Protein AF-A0A8J3YUN5-F1 (afdb_monomer_lite)

Secondary structure (DSSP, 8-state):
----PPEEEEEEEEEEEEEE-TTS-EEEEEEEEEEEEEESS-SSS--EEEEEEEEEEEEE-TT--EEEEEEEEEEEE-

Organism: NCBI:txid741659

Radius of gyration: 19.43 Å; chains: 1; bounding box: 36×19×60 Å

pLDDT: mean 92.09, std 11.23, range [39.5, 97.94]

Structure (mmCIF, N/CA/C/O backbone):
data_AF-A0A8J3YUN5-F1
#
_entry.id   AF-A0A8J3YUN5-F1
#
loop_
_atom_site.group_PDB
_atom_site.id
_atom_site.type_symbol
_atom_site.label_atom_id
_atom_site.label_alt_id
_atom_site.label_comp_id
_atom_site.label_asym_id
_atom_site.label_entity_id
_atom_site.label_seq_id
_atom_site.pdbx_PDB_ins_code
_atom_site.Cartn_x
_atom_site.Cartn_y
_atom_site.Cartn_z
_atom_site.occupancy
_atom_site.B_iso_or_equiv
_atom_site.auth_seq_id
_atom_site.auth_comp_id
_atom_site.auth_asym_id
_atom_site.auth_atom_id
_atom_site.pdbx_PDB_model_num
ATOM 1 N N . MET A 1 1 ? -20.935 10.213 34.200 1.00 39.50 1 MET A N 1
ATOM 2 C CA . MET A 1 1 ? -20.948 9.407 32.967 1.00 39.50 1 MET A CA 1
ATOM 3 C C . MET A 1 1 ? -19.612 9.699 32.321 1.00 39.50 1 MET A C 1
ATOM 5 O O . MET A 1 1 ? -19.333 10.872 32.130 1.00 39.50 1 MET A O 1
ATOM 9 N N . SER A 1 2 ? -18.731 8.703 32.220 1.00 48.72 2 SER A N 1
ATOM 10 C CA . SER A 1 2 ? -17.435 8.890 31.564 1.00 48.72 2 SER A CA 1
ATOM 11 C C . SER A 1 2 ? -17.712 8.794 30.076 1.00 48.72 2 SER A C 1
ATOM 13 O O . SER A 1 2 ? -18.241 7.780 29.635 1.00 48.72 2 SER A O 1
ATOM 15 N N . GLU A 1 3 ? -17.464 9.868 29.345 1.00 49.88 3 GLU A N 1
ATOM 16 C CA . GLU A 1 3 ? -17.438 9.837 27.889 1.00 49.88 3 GLU A CA 1
ATOM 17 C C . GLU A 1 3 ? -16.153 9.091 27.532 1.00 49.88 3 GLU A C 1
ATOM 19 O O . GLU A 1 3 ? -15.065 9.663 27.582 1.00 49.88 3 GLU A O 1
ATOM 24 N N . THR A 1 4 ? -16.244 7.776 27.329 1.00 55.62 4 THR A N 1
ATOM 25 C CA . THR A 1 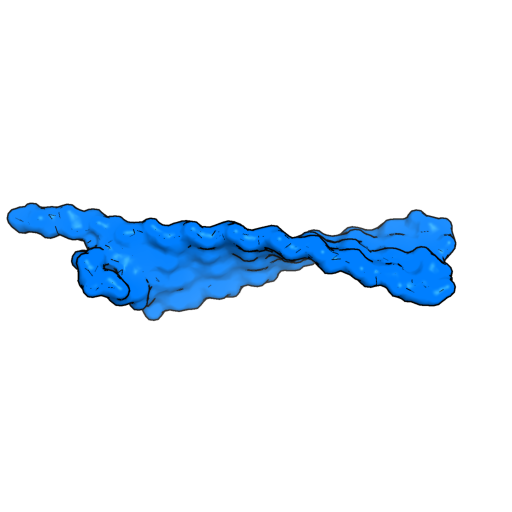4 ? -15.148 7.025 26.721 1.00 55.62 4 THR A CA 1
ATOM 26 C C . THR A 1 4 ? -15.110 7.490 25.273 1.00 55.62 4 THR A C 1
ATOM 28 O O . THR A 1 4 ? -15.948 7.111 24.465 1.00 55.62 4 THR A O 1
ATOM 31 N N . THR A 1 5 ? -14.231 8.438 24.972 1.00 66.69 5 THR A N 1
ATOM 32 C CA . THR A 1 5 ? -13.849 8.705 23.589 1.00 66.69 5 THR A CA 1
ATOM 33 C C . THR A 1 5 ? -13.110 7.461 23.117 1.00 66.69 5 THR A C 1
ATOM 35 O O . THR A 1 5 ? -12.101 7.115 23.735 1.00 66.69 5 THR A O 1
ATOM 38 N N . GLY A 1 6 ? -13.647 6.772 22.111 1.00 76.06 6 GLY A N 1
ATOM 39 C CA . GLY A 1 6 ? -13.016 5.595 21.521 1.00 76.06 6 GLY A CA 1
ATOM 40 C C . GLY A 1 6 ? -11.586 5.860 21.045 1.00 76.06 6 GLY A C 1
ATOM 41 O O . GLY A 1 6 ? -11.170 7.015 20.899 1.00 76.06 6 GLY A O 1
ATOM 42 N N . THR A 1 7 ? -10.839 4.786 20.821 1.00 89.62 7 THR A N 1
ATOM 43 C CA . THR A 1 7 ? -9.475 4.823 20.297 1.00 89.62 7 THR A CA 1
ATOM 44 C C . THR A 1 7 ? -9.480 4.567 18.791 1.00 89.62 7 THR A C 1
ATOM 46 O O . THR A 1 7 ? -10.165 3.674 18.301 1.00 89.62 7 THR A O 1
ATOM 49 N N . GLU A 1 8 ? -8.697 5.359 18.066 1.00 92.25 8 GLU A N 1
ATOM 50 C CA . GLU A 1 8 ? -8.447 5.220 16.631 1.00 92.25 8 GLU A CA 1
ATOM 51 C C . GLU A 1 8 ? -6.992 4.780 16.419 1.00 92.25 8 GLU A C 1
ATOM 53 O O . GLU A 1 8 ? -6.087 5.235 17.131 1.00 92.25 8 GLU A O 1
ATOM 58 N N . TYR A 1 9 ? -6.774 3.877 15.465 1.00 91.31 9 TYR A N 1
ATOM 59 C CA . TYR A 1 9 ? -5.458 3.363 15.104 1.00 91.31 9 TYR A CA 1
ATOM 60 C C . TYR A 1 9 ? -5.247 3.462 13.598 1.00 91.31 9 TYR A C 1
ATOM 62 O O . TYR A 1 9 ? -5.844 2.692 12.849 1.00 91.31 9 TYR A O 1
ATOM 70 N N . ASP A 1 10 ? -4.344 4.345 13.178 1.00 94.75 10 ASP A N 1
ATOM 71 C CA . ASP A 1 10 ? -3.964 4.499 11.775 1.00 94.75 10 ASP A CA 1
ATOM 72 C C . ASP A 1 10 ? -2.692 3.714 11.442 1.00 94.75 10 ASP A C 1
ATOM 74 O O . ASP A 1 10 ? -1.701 3.727 12.187 1.00 94.75 10 ASP A O 1
ATOM 78 N N . VAL A 1 11 ? -2.696 3.063 10.284 1.00 93.00 11 VAL A N 1
ATOM 79 C CA . VAL A 1 11 ? -1.517 2.465 9.667 1.00 93.00 11 VAL A CA 1
ATOM 80 C C . VAL A 1 11 ? -1.428 2.933 8.221 1.00 93.00 11 VAL A C 1
ATOM 82 O O . VAL A 1 11 ? -2.423 2.956 7.511 1.00 93.00 11 VAL A O 1
ATOM 85 N N . SER A 1 12 ? -0.220 3.282 7.793 1.00 95.00 12 SER A N 1
ATOM 86 C CA . SER A 1 12 ? 0.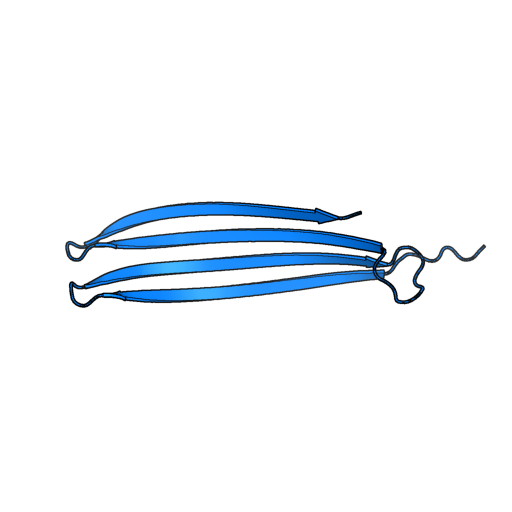076 3.633 6.407 1.00 95.00 12 SER A CA 1
ATOM 87 C C . SER A 1 12 ? 1.263 2.806 5.931 1.00 95.00 12 SER A C 1
ATOM 89 O O . SER A 1 12 ? 2.217 2.573 6.690 1.00 95.00 12 SER A O 1
ATOM 91 N N . TYR A 1 13 ? 1.183 2.309 4.704 1.00 92.81 13 TYR A N 1
ATOM 92 C CA . TYR A 1 13 ? 2.163 1.419 4.102 1.00 92.81 13 TYR A CA 1
ATOM 93 C C . TYR A 1 13 ? 2.373 1.769 2.630 1.00 92.81 13 TYR A C 1
ATOM 95 O O . TYR A 1 13 ? 1.417 1.837 1.873 1.00 92.81 13 TYR A O 1
ATOM 103 N N . GLU A 1 14 ? 3.631 1.922 2.218 1.00 97.12 14 GLU A N 1
ATOM 104 C CA . GLU A 1 14 ? 4.017 2.116 0.818 1.00 97.12 14 GLU A CA 1
ATOM 105 C C . GLU A 1 14 ? 4.934 0.966 0.384 1.00 97.12 14 GLU A C 1
ATOM 107 O O . GLU A 1 14 ? 5.913 0.637 1.067 1.00 97.12 14 GLU A O 1
ATOM 112 N N . GLU A 1 15 ? 4.643 0.370 -0.770 1.00 96.56 15 GLU A N 1
ATOM 113 C CA . GLU A 1 15 ? 5.515 -0.595 -1.432 1.00 96.56 15 GLU A CA 1
ATOM 114 C C . GLU A 1 15 ? 5.768 -0.196 -2.883 1.00 96.56 15 GLU A C 1
ATOM 116 O O . GLU A 1 15 ? 4.845 0.090 -3.641 1.00 96.56 15 GLU A O 1
ATOM 121 N N . GLN A 1 16 ? 7.036 -0.253 -3.296 1.00 97.12 16 GLN A N 1
ATOM 122 C CA . GLN A 1 16 ? 7.422 -0.108 -4.692 1.00 97.12 16 GLN A CA 1
ATOM 123 C C . GLN A 1 16 ? 7.958 -1.428 -5.244 1.00 97.12 16 GLN A C 1
ATOM 125 O O . GLN A 1 16 ? 8.954 -1.974 -4.761 1.00 97.12 16 GLN A O 1
ATOM 130 N N . THR A 1 17 ? 7.345 -1.889 -6.329 1.00 96.81 17 THR A N 1
ATOM 131 C CA . THR A 1 17 ? 7.802 -3.031 -7.117 1.00 96.81 17 THR A CA 1
ATOM 132 C C . THR A 1 17 ? 8.369 -2.555 -8.450 1.00 96.81 17 THR A C 1
ATOM 134 O O . THR A 1 17 ? 7.731 -1.800 -9.180 1.00 96.81 17 THR A O 1
ATOM 137 N N . VAL A 1 18 ? 9.567 -3.035 -8.799 1.00 97.31 18 VAL A N 1
ATOM 138 C CA . VAL A 1 18 ? 10.213 -2.783 -10.095 1.00 97.31 18 VAL A CA 1
ATOM 139 C C . VAL A 1 18 ? 10.516 -4.114 -10.773 1.00 97.31 18 VAL A C 1
ATOM 141 O O . VAL A 1 18 ? 11.255 -4.939 -10.235 1.00 97.31 18 VAL A O 1
ATOM 144 N N . VAL A 1 19 ? 9.974 -4.311 -11.973 1.00 97.25 19 VAL A N 1
ATOM 145 C CA . VAL A 1 19 ? 10.208 -5.490 -12.812 1.00 97.25 19 VAL A CA 1
ATOM 146 C C . VAL A 1 19 ? 10.773 -5.032 -14.146 1.00 97.25 19 VAL A C 1
ATOM 148 O O . VAL A 1 19 ? 10.192 -4.186 -14.813 1.00 97.25 19 VAL A O 1
ATOM 151 N N . ALA A 1 20 ? 11.894 -5.613 -14.556 1.00 96.50 20 ALA A N 1
ATOM 152 C CA . ALA A 1 20 ? 12.434 -5.440 -15.897 1.00 96.50 20 ALA A CA 1
ATOM 153 C C . ALA A 1 20 ? 12.579 -6.809 -16.560 1.00 96.50 20 ALA A C 1
ATOM 155 O O . ALA A 1 20 ? 12.966 -7.777 -15.898 1.00 96.50 20 ALA A O 1
ATOM 156 N N . ASP A 1 21 ? 12.267 -6.893 -17.850 1.00 96.00 21 ASP A N 1
ATOM 157 C CA . ASP A 1 21 ? 12.469 -8.114 -18.627 1.00 96.00 21 ASP A CA 1
ATOM 158 C C . ASP A 1 21 ? 13.769 -8.084 -19.448 1.00 96.00 21 ASP A C 1
ATOM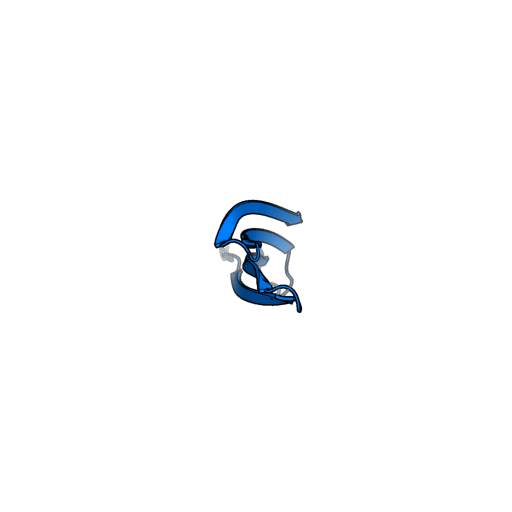 160 O O . ASP A 1 21 ? 14.503 -7.095 -19.490 1.00 96.00 21 ASP A O 1
ATOM 164 N N . GLU A 1 22 ? 14.081 -9.208 -20.098 1.00 96.62 22 GLU A N 1
ATOM 165 C CA . GLU A 1 22 ? 15.281 -9.358 -20.931 1.00 96.62 22 GLU A CA 1
ATOM 166 C C . GLU A 1 22 ? 15.271 -8.492 -22.203 1.00 96.62 22 GLU A C 1
ATOM 168 O O . GLU A 1 22 ? 16.324 -8.272 -22.802 1.00 96.62 22 GLU A O 1
ATOM 173 N N . TYR A 1 23 ? 14.100 -7.996 -22.611 1.00 94.38 23 TYR A N 1
ATOM 174 C CA . TYR A 1 23 ? 13.918 -7.146 -23.788 1.00 94.38 23 TYR A CA 1
ATOM 175 C C . TYR A 1 23 ? 14.081 -5.660 -23.451 1.00 94.38 23 TYR A C 1
ATOM 177 O O . TYR A 1 23 ? 14.096 -4.831 -24.358 1.00 94.38 23 TYR A O 1
ATOM 185 N N . GLY A 1 24 ? 14.258 -5.323 -22.170 1.00 93.44 24 GLY A N 1
ATOM 186 C CA . GLY A 1 24 ? 14.417 -3.952 -21.702 1.00 93.44 24 GLY A CA 1
ATOM 187 C C . GLY A 1 24 ? 13.095 -3.233 -21.448 1.00 93.44 24 GLY A C 1
ATOM 188 O O . GLY A 1 24 ? 13.116 -2.015 -21.289 1.00 93.44 24 GLY A O 1
ATOM 189 N N . ASN A 1 25 ? 11.967 -3.951 -21.393 1.00 96.31 25 ASN A N 1
ATOM 190 C CA . ASN A 1 25 ? 10.726 -3.364 -20.893 1.00 96.31 25 ASN A CA 1
ATOM 191 C C . ASN A 1 25 ? 10.808 -3.244 -19.366 1.00 96.31 25 ASN A C 1
ATOM 193 O O . ASN A 1 25 ? 11.335 -4.137 -18.695 1.00 96.31 25 ASN A O 1
ATOM 197 N N . VAL A 1 26 ? 10.274 -2.153 -18.822 1.00 97.69 26 VAL A N 1
ATOM 198 C CA . VAL A 1 26 ? 10.290 -1.848 -17.387 1.00 97.69 26 VAL A CA 1
ATOM 199 C C . VAL A 1 26 ? 8.868 -1.601 -16.906 1.00 97.69 26 VAL A C 1
ATOM 201 O O . VAL A 1 26 ? 8.125 -0.841 -17.515 1.00 97.69 26 VAL A O 1
ATOM 204 N N . PHE A 1 27 ? 8.510 -2.206 -15.782 1.00 97.44 27 PHE A N 1
ATOM 205 C CA . PHE A 1 27 ? 7.269 -1.986 -15.056 1.00 97.44 27 PHE A CA 1
ATOM 206 C C . PHE A 1 27 ? 7.616 -1.535 -13.641 1.00 97.44 27 PHE A C 1
ATOM 208 O O . PHE A 1 27 ? 8.350 -2.219 -12.927 1.00 97.44 27 PHE A O 1
ATOM 215 N N . VAL A 1 28 ? 7.097 -0.382 -13.243 1.00 97.50 28 VAL A N 1
ATOM 216 C CA . VAL A 1 28 ? 7.191 0.155 -11.888 1.00 97.50 28 VAL A CA 1
ATOM 217 C C . VAL A 1 28 ? 5.773 0.291 -11.365 1.00 97.50 28 VAL A C 1
ATOM 219 O O . VAL A 1 28 ? 4.936 0.905 -12.021 1.00 97.50 28 VAL A O 1
ATOM 222 N N . GLN A 1 29 ? 5.503 -0.283 -10.203 1.00 97.69 29 GLN A N 1
ATOM 223 C CA . GLN A 1 29 ? 4.246 -0.102 -9.498 1.00 97.69 29 GLN A CA 1
ATOM 224 C C . GLN A 1 29 ? 4.544 0.391 -8.088 1.00 97.69 29 GLN A C 1
ATOM 226 O O . GLN A 1 29 ? 5.375 -0.204 -7.401 1.00 97.69 29 GLN A O 1
ATOM 231 N N . THR A 1 30 ? 3.872 1.458 -7.680 1.00 97.75 30 THR A N 1
ATOM 232 C CA . THR A 1 30 ? 3.850 1.932 -6.297 1.00 97.75 30 THR A CA 1
ATOM 233 C C . THR A 1 30 ? 2.450 1.677 -5.759 1.00 97.75 30 THR A C 1
ATOM 235 O O . THR A 1 30 ? 1.478 2.009 -6.432 1.00 97.75 30 THR A O 1
ATOM 238 N N . VAL A 1 31 ? 2.347 1.051 -4.591 1.00 97.50 31 VAL A N 1
ATOM 239 C CA . VAL A 1 31 ? 1.082 0.839 -3.885 1.00 97.50 31 VAL A CA 1
ATOM 240 C C . VAL A 1 31 ? 1.179 1.505 -2.525 1.00 97.50 31 VAL A C 1
ATOM 242 O O . VAL A 1 31 ? 2.083 1.193 -1.751 1.00 97.50 31 VAL A O 1
ATOM 245 N N . GLU A 1 32 ? 0.234 2.384 -2.244 1.00 97.69 32 GLU A N 1
ATOM 246 C CA . GLU A 1 32 ? 0.019 3.018 -0.951 1.00 97.69 32 GLU A CA 1
ATOM 247 C C . GLU A 1 32 ? -1.240 2.410 -0.336 1.00 97.69 32 GLU A C 1
ATOM 249 O O . GLU A 1 32 ? -2.245 2.232 -1.021 1.00 97.69 32 GLU A O 1
ATOM 254 N N . VAL A 1 33 ? -1.176 2.030 0.935 1.00 96.62 33 VAL A N 1
ATOM 255 C CA . VAL A 1 33 ? -2.306 1.506 1.699 1.00 96.62 33 VAL A CA 1
ATOM 256 C C . VAL A 1 33 ? -2.411 2.293 2.987 1.00 96.62 33 VAL A C 1
ATOM 258 O O . VAL A 1 33 ? -1.492 2.255 3.806 1.00 96.62 33 VAL A O 1
ATOM 261 N N . ASP A 1 34 ? -3.553 2.926 3.189 1.00 96.50 34 ASP A N 1
ATOM 262 C CA . ASP A 1 34 ? -3.925 3.577 4.434 1.00 96.50 34 ASP A CA 1
ATOM 263 C C . ASP A 1 34 ? -5.064 2.787 5.069 1.00 96.50 34 ASP A C 1
ATOM 265 O O . ASP A 1 34 ? -6.001 2.372 4.392 1.00 96.50 34 ASP A O 1
ATOM 269 N N . ALA A 1 35 ? -4.978 2.522 6.367 1.00 95.25 35 ALA A N 1
ATOM 270 C CA . ALA A 1 35 ? -6.048 1.859 7.090 1.00 95.25 35 ALA A CA 1
ATOM 271 C C . ALA A 1 35 ? -6.223 2.436 8.486 1.00 95.25 35 ALA A C 1
ATOM 273 O O . ALA A 1 35 ? -5.247 2.687 9.196 1.00 95.25 35 ALA A O 1
ATOM 274 N N . THR A 1 36 ? -7.478 2.544 8.898 1.00 94.69 36 THR A N 1
ATOM 275 C CA . THR A 1 36 ? -7.888 3.037 10.204 1.00 94.69 36 THR A CA 1
ATOM 276 C C . THR A 1 36 ? -8.759 1.989 10.886 1.00 94.69 36 THR A C 1
ATOM 278 O O . THR A 1 36 ? -9.712 1.466 10.310 1.00 94.69 36 THR A O 1
ATOM 281 N N . ALA A 1 37 ? -8.422 1.657 12.130 1.00 94.56 37 ALA A N 1
ATOM 282 C CA . ALA A 1 37 ? -9.214 0.788 12.990 1.00 94.56 37 ALA A CA 1
ATOM 283 C C . ALA A 1 37 ? -9.804 1.578 14.161 1.00 94.56 37 ALA A C 1
ATOM 285 O O . ALA A 1 37 ? -9.137 2.436 14.743 1.00 94.56 37 ALA A O 1
ATOM 286 N N . TYR A 1 38 ? -11.035 1.241 14.530 1.00 93.50 38 TYR A N 1
ATOM 287 C CA . TYR A 1 38 ? -11.815 1.931 15.550 1.00 93.50 38 TYR A CA 1
ATOM 288 C C . TYR A 1 38 ? -12.167 0.982 16.697 1.00 93.50 38 TYR A C 1
ATOM 290 O O . TYR A 1 38 ? -12.700 -0.101 16.462 1.00 93.50 38 TYR A O 1
ATOM 298 N N . ASP A 1 39 ? -11.894 1.410 17.925 1.00 93.88 39 ASP A N 1
ATOM 299 C CA . ASP A 1 39 ? -12.355 0.807 19.182 1.00 93.88 39 ASP A CA 1
ATOM 300 C C . ASP A 1 39 ? -13.209 1.868 19.898 1.00 93.88 39 ASP A C 1
ATOM 302 O O . ASP A 1 39 ? -12.687 2.778 20.549 1.00 93.88 39 ASP A O 1
ATOM 306 N N . PHE A 1 40 ? -14.525 1.846 19.693 1.00 90.25 40 PHE A N 1
ATOM 307 C CA . PHE A 1 40 ? -15.423 2.923 20.112 1.00 90.25 40 PHE A CA 1
ATOM 308 C C . PHE A 1 40 ? -15.663 2.951 21.620 1.00 90.25 40 PHE A C 1
ATOM 310 O O . PHE A 1 40 ? -15.900 4.034 22.171 1.00 90.25 40 PHE A O 1
ATOM 317 N N . ASP A 1 41 ? -15.626 1.798 22.288 1.00 93.38 41 ASP A N 1
ATOM 318 C CA . ASP A 1 41 ? -15.870 1.686 23.728 1.00 93.38 41 ASP A CA 1
ATOM 319 C C . ASP A 1 41 ? -14.595 1.497 24.572 1.00 93.38 41 ASP A C 1
ATOM 321 O O . ASP A 1 41 ? -14.657 1.592 25.807 1.00 93.38 41 ASP A O 1
ATOM 325 N N . ASN A 1 42 ? -13.439 1.409 23.910 1.00 88.94 42 ASN A N 1
ATOM 326 C CA . ASN A 1 42 ? -12.098 1.286 24.473 1.00 88.94 42 ASN A CA 1
ATOM 327 C C . ASN A 1 42 ? -11.937 0.024 25.333 1.00 88.94 42 ASN A C 1
ATOM 329 O O . ASN A 1 42 ? -11.330 0.067 26.416 1.00 88.94 42 ASN A O 1
ATOM 333 N N . ASP A 1 43 ? -12.523 -1.086 24.883 1.00 92.69 43 ASP A N 1
ATOM 334 C CA . ASP A 1 43 ? -12.432 -2.387 25.548 1.00 92.69 43 ASP A CA 1
ATOM 335 C C . ASP A 1 43 ? -11.205 -3.212 25.107 1.00 92.69 43 ASP A C 1
ATOM 337 O O . ASP A 1 43 ? -10.898 -4.256 25.703 1.00 92.69 43 ASP A O 1
ATOM 341 N N . GLY A 1 44 ? -10.439 -2.691 24.140 1.00 89.69 44 GLY A N 1
ATOM 342 C CA . GLY A 1 44 ? -9.255 -3.322 23.571 1.00 89.69 44 GLY A CA 1
ATOM 343 C C . GLY A 1 44 ? -9.562 -4.257 22.401 1.00 89.69 44 GLY A C 1
ATOM 344 O O . GLY A 1 44 ? -8.658 -4.980 21.962 1.00 89.69 44 GLY A O 1
ATOM 345 N N . THR A 1 45 ? -10.801 -4.277 21.909 1.00 92.12 45 THR A N 1
ATOM 346 C CA . THR A 1 45 ? -11.207 -4.957 20.680 1.00 92.12 45 THR A CA 1
ATOM 347 C C . THR A 1 45 ? -11.54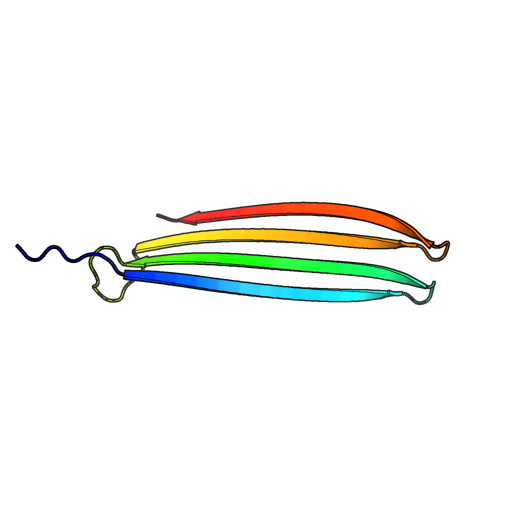3 -3.944 19.588 1.00 92.12 45 THR A C 1
ATOM 349 O O . THR A 1 45 ? -11.948 -2.823 19.850 1.00 92.12 45 THR A O 1
ATOM 352 N N . VAL A 1 46 ? -11.289 -4.318 18.333 1.00 92.50 46 VAL A N 1
ATOM 353 C CA . VAL A 1 46 ? -11.614 -3.460 17.187 1.00 92.50 46 VAL A CA 1
ATOM 354 C C . VAL A 1 46 ? -13.069 -3.698 16.805 1.00 92.50 46 VAL A C 1
ATOM 356 O O . VAL A 1 46 ? -13.439 -4.835 16.501 1.00 92.50 46 VAL A O 1
ATOM 359 N N . ASP A 1 47 ? -13.851 -2.625 16.771 1.00 93.31 47 ASP A N 1
ATOM 360 C CA . ASP A 1 47 ? -15.248 -2.617 16.339 1.00 93.31 47 ASP A CA 1
ATOM 361 C C . ASP A 1 47 ? -15.371 -2.512 14.817 1.00 93.31 47 ASP A C 1
ATOM 363 O O . ASP A 1 47 ? -16.151 -3.236 14.203 1.00 93.31 47 ASP A O 1
ATOM 367 N N . ALA A 1 48 ? -14.591 -1.618 14.202 1.00 93.06 48 ALA A N 1
ATOM 368 C CA . ALA A 1 48 ? -14.663 -1.321 12.775 1.00 93.06 48 ALA A CA 1
ATOM 369 C C . ALA A 1 48 ? -13.275 -1.084 12.176 1.00 93.06 48 ALA A C 1
ATOM 371 O O . ALA A 1 48 ? -12.340 -0.685 12.874 1.00 93.06 48 ALA A O 1
ATOM 372 N N . TYR A 1 49 ? -13.150 -1.305 10.869 1.00 94.31 49 TYR A N 1
ATOM 373 C CA . TYR A 1 49 ? -11.961 -0.919 10.119 1.00 94.31 49 TYR A CA 1
ATOM 374 C C . TYR A 1 49 ? -12.324 -0.388 8.734 1.00 94.31 49 TYR A C 1
ATOM 376 O O . TYR A 1 49 ? -13.249 -0.878 8.083 1.00 94.31 49 TYR A O 1
ATOM 384 N N . GLU A 1 50 ? -11.544 0.581 8.284 1.00 95.06 50 GLU A N 1
ATOM 385 C CA . GLU A 1 50 ? -11.560 1.145 6.941 1.00 95.06 50 GLU A CA 1
ATOM 386 C C . GLU A 1 50 ? -10.140 1.066 6.382 1.00 95.06 50 GLU A C 1
ATOM 388 O O . GLU A 1 50 ? -9.170 1.244 7.115 1.00 95.06 50 GLU A O 1
ATOM 393 N N . ALA A 1 51 ? -10.006 0.720 5.111 1.00 95.56 51 ALA A N 1
ATOM 394 C CA . ALA A 1 51 ? -8.736 0.666 4.416 1.00 95.56 51 ALA A CA 1
ATOM 395 C C . ALA A 1 51 ? -8.915 1.117 2.971 1.00 95.56 51 ALA A C 1
ATOM 397 O O . ALA A 1 51 ? -9.827 0.663 2.280 1.00 95.56 51 ALA A O 1
ATOM 398 N N . GLU A 1 52 ? -8.004 1.950 2.505 1.00 95.62 52 GLU A N 1
ATOM 399 C CA . GLU A 1 52 ? -7.915 2.419 1.133 1.00 95.62 52 GLU A CA 1
ATOM 400 C C . GLU A 1 52 ? -6.543 2.030 0.589 1.00 95.62 52 GLU A C 1
ATOM 402 O O . GLU A 1 52 ? -5.532 2.112 1.284 1.00 95.62 52 GLU A O 1
ATOM 407 N N . ALA A 1 53 ? -6.503 1.554 -0.649 1.00 96.25 53 ALA A N 1
ATOM 408 C CA . ALA A 1 53 ? -5.273 1.261 -1.355 1.00 96.25 53 ALA A CA 1
ATOM 409 C C . ALA A 1 53 ? -5.264 2.003 -2.688 1.00 96.25 53 ALA A C 1
ATOM 411 O O . ALA A 1 53 ? -6.149 1.782 -3.517 1.00 96.25 53 ALA A O 1
ATOM 412 N N . HIS A 1 54 ? -4.245 2.824 -2.905 1.00 97.12 54 HIS A N 1
ATOM 413 C CA . HIS A 1 54 ? -3.973 3.497 -4.167 1.00 97.12 54 HIS A CA 1
ATOM 414 C C . HIS A 1 54 ? -2.782 2.825 -4.847 1.00 97.12 54 HIS A C 1
ATOM 416 O O . HIS A 1 54 ? -1.762 2.558 -4.216 1.00 97.12 54 HIS A O 1
ATOM 422 N N . ALA A 1 55 ? -2.897 2.525 -6.137 1.00 97.25 55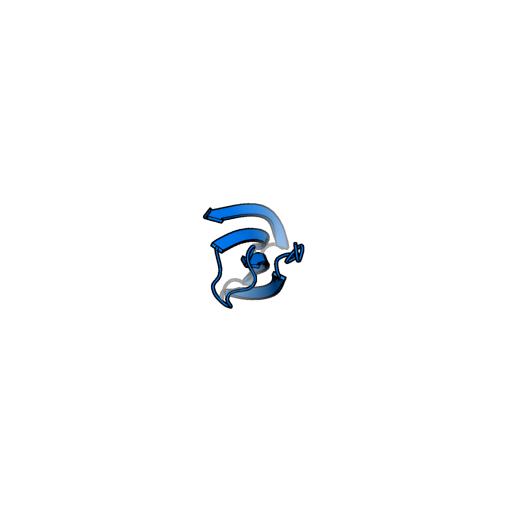 ALA A N 1
ATOM 423 C CA . ALA A 1 55 ? -1.812 1.937 -6.907 1.00 97.25 55 ALA A CA 1
ATOM 424 C C . ALA A 1 55 ? -1.531 2.754 -8.164 1.00 97.25 55 ALA A C 1
ATOM 426 O O . ALA A 1 55 ? -2.384 2.854 -9.045 1.00 97.25 55 ALA A O 1
ATOM 427 N N . GLU A 1 56 ? -0.299 3.232 -8.300 1.00 97.94 56 GLU A N 1
ATOM 428 C CA . GLU A 1 56 ? 0.216 3.862 -9.511 1.00 97.94 56 GLU A CA 1
ATOM 429 C C . GLU A 1 56 ? 1.093 2.878 -10.284 1.00 97.94 56 GLU A C 1
ATOM 431 O O . GLU A 1 56 ? 1.963 2.213 -9.721 1.00 97.94 56 GLU A O 1
ATOM 436 N N . THR A 1 57 ? 0.906 2.790 -11.598 1.00 97.44 57 THR A N 1
ATOM 437 C CA . THR A 1 57 ? 1.690 1.917 -12.477 1.00 97.44 57 THR A CA 1
ATOM 438 C C . THR A 1 57 ? 2.284 2.711 -13.633 1.00 97.44 57 THR A C 1
ATOM 440 O O . THR A 1 57 ? 1.570 3.330 -14.420 1.00 97.44 57 THR A O 1
ATOM 443 N N . TYR A 1 58 ? 3.602 2.614 -13.787 1.00 97.75 58 TYR A N 1
ATOM 444 C CA . TYR A 1 58 ? 4.367 3.143 -14.908 1.00 97.75 58 TYR A CA 1
ATOM 445 C C . TYR A 1 58 ? 4.993 1.981 -15.675 1.00 97.75 58 TYR A C 1
ATOM 447 O O . TYR A 1 58 ? 5.742 1.182 -15.114 1.00 97.75 58 TYR A O 1
ATOM 455 N N . ALA A 1 59 ? 4.719 1.891 -16.971 1.00 97.38 59 ALA A N 1
ATOM 456 C CA . ALA A 1 59 ? 5.344 0.919 -17.857 1.00 97.38 59 ALA A CA 1
ATOM 457 C C . ALA A 1 59 ? 6.108 1.643 -18.962 1.00 97.38 59 ALA A C 1
ATOM 459 O O . ALA A 1 59 ? 5.575 2.571 -19.569 1.00 97.38 59 ALA A O 1
ATOM 460 N N . GLN A 1 60 ? 7.331 1.206 -19.242 1.00 97.75 60 GLN A N 1
ATOM 461 C CA . GLN A 1 60 ? 8.114 1.638 -20.389 1.00 97.75 60 GLN A CA 1
ATOM 462 C C . GLN A 1 60 ? 8.407 0.439 -21.281 1.00 97.75 60 GLN A C 1
ATOM 464 O O . GLN A 1 60 ? 8.887 -0.589 -20.799 1.00 97.75 60 GLN A O 1
ATOM 469 N N . ASP A 1 61 ? 8.152 0.570 -22.578 1.00 96.94 61 ASP A N 1
ATOM 470 C CA . ASP A 1 61 ? 8.640 -0.414 -23.539 1.00 96.94 61 ASP A CA 1
ATOM 471 C C . ASP A 1 61 ? 10.122 -0.189 -23.891 1.00 96.94 61 ASP A C 1
ATOM 473 O O . ASP A 1 61 ? 10.717 0.853 -23.610 1.00 96.94 61 ASP A O 1
ATOM 477 N N . SER A 1 62 ? 10.728 -1.182 -24.541 1.00 96.06 62 SER A N 1
ATOM 478 C CA . SER A 1 62 ? 12.128 -1.127 -24.988 1.00 96.06 62 SER A CA 1
ATOM 479 C C . SER A 1 62 ? 12.444 0.001 -25.987 1.00 96.06 62 SER A C 1
ATOM 481 O O . SER A 1 62 ? 13.611 0.345 -26.189 1.00 96.06 62 SER A O 1
ATOM 483 N N . GLU A 1 63 ? 11.421 0.592 -26.610 1.00 96.94 63 GLU A N 1
ATOM 484 C CA . GLU A 1 63 ? 11.538 1.725 -27.533 1.00 96.94 63 GLU A CA 1
ATOM 485 C C . GLU A 1 63 ? 11.459 3.074 -26.792 1.00 96.94 63 GLU A C 1
ATOM 487 O O . GLU A 1 63 ? 11.708 4.131 -27.379 1.00 96.94 63 GLU A O 1
ATOM 492 N N . GLY A 1 64 ? 11.182 3.036 -25.485 1.00 95.56 64 GLY A N 1
ATOM 493 C CA . GLY A 1 64 ? 11.130 4.180 -24.588 1.00 95.56 64 GLY A CA 1
ATOM 494 C C . GLY A 1 64 ? 9.741 4.801 -24.435 1.00 95.56 64 GLY A C 1
ATOM 495 O O . GLY A 1 64 ? 9.635 5.858 -23.802 1.00 95.56 64 GLY A O 1
ATOM 496 N N . ASN A 1 65 ? 8.688 4.190 -24.986 1.00 96.75 65 ASN A N 1
ATOM 497 C CA . ASN A 1 65 ? 7.323 4.691 -24.860 1.00 96.75 65 ASN A CA 1
ATOM 498 C C . ASN A 1 65 ? 6.766 4.364 -23.475 1.00 96.75 65 ASN A C 1
ATOM 500 O O . ASN A 1 65 ? 6.847 3.226 -23.017 1.00 96.75 65 ASN A O 1
ATOM 504 N N . TRP A 1 66 ? 6.171 5.367 -22.829 1.00 97.12 66 TRP A N 1
ATOM 505 C CA . TRP A 1 66 ? 5.588 5.233 -21.499 1.00 97.12 66 TRP A CA 1
ATOM 506 C C . TRP A 1 66 ? 4.073 5.060 -21.551 1.00 97.12 66 TRP A C 1
ATOM 508 O O . TRP A 1 66 ? 3.380 5.753 -22.300 1.00 97.12 66 TRP A O 1
ATOM 518 N N . VAL A 1 67 ? 3.566 4.193 -20.682 1.00 97.31 67 VAL A N 1
ATOM 519 C CA . VAL A 1 67 ? 2.151 4.070 -20.337 1.00 97.31 67 VAL A CA 1
ATOM 520 C C . VAL A 1 67 ? 2.009 4.245 -18.829 1.00 97.31 67 VAL A C 1
ATOM 522 O O . VAL A 1 67 ? 2.848 3.777 -18.060 1.00 97.31 67 VAL A O 1
ATOM 525 N N . TYR A 1 68 ? 0.943 4.929 -18.427 1.00 97.75 68 TYR A N 1
ATOM 526 C CA . TYR A 1 68 ? 0.581 5.167 -17.036 1.00 97.75 68 TYR A CA 1
ATOM 527 C C . TYR A 1 68 ? -0.831 4.647 -16.771 1.00 97.75 68 TYR A C 1
ATOM 529 O O . TYR A 1 68 ? -1.699 4.739 -17.647 1.00 97.75 68 TYR A O 1
ATOM 537 N N . GLY A 1 69 ? -1.053 4.129 -15.569 1.00 97.25 69 GLY A N 1
ATOM 538 C CA . GLY A 1 69 ? -2.376 3.817 -15.051 1.00 97.25 69 GLY A CA 1
ATOM 539 C C . GLY A 1 69 ? -2.396 3.900 -13.532 1.00 97.25 69 GLY A C 1
ATOM 540 O O . GLY A 1 69 ? -1.375 3.680 -12.888 1.00 97.25 69 GLY A O 1
ATOM 541 N N . GLU A 1 70 ? -3.569 4.186 -12.987 1.00 97.19 70 GLU A N 1
ATOM 542 C CA . GLU A 1 70 ? -3.820 4.240 -11.550 1.00 97.19 70 GLU A CA 1
ATOM 543 C C . GLU A 1 70 ? -5.094 3.460 -11.204 1.00 97.19 70 GLU A C 1
ATOM 545 O O . GLU A 1 70 ? -5.958 3.244 -12.067 1.00 97.19 70 GLU A O 1
ATOM 550 N N . SER A 1 71 ? -5.196 3.006 -9.958 1.00 96.38 71 SER A N 1
ATOM 551 C CA . SER A 1 71 ? -6.393 2.343 -9.443 1.00 96.38 71 SER A CA 1
ATOM 552 C C . SER A 1 71 ? -6.514 2.475 -7.934 1.00 96.38 71 SER A C 1
ATOM 554 O O . SER A 1 71 ? -5.519 2.304 -7.235 1.00 96.38 71 SER A O 1
ATOM 556 N N . ASP A 1 72 ? -7.748 2.627 -7.464 1.00 95.94 72 ASP A N 1
ATOM 557 C CA . ASP A 1 72 ? -8.098 2.695 -6.047 1.00 95.94 72 ASP A CA 1
ATOM 558 C C . ASP A 1 72 ? -8.933 1.484 -5.619 1.00 95.94 72 ASP A C 1
ATOM 560 O O . ASP A 1 72 ? -9.767 0.974 -6.382 1.00 95.94 72 ASP A O 1
ATOM 564 N N . VAL A 1 73 ? -8.727 1.031 -4.385 1.00 95.00 73 VAL A N 1
ATOM 565 C CA . VAL A 1 73 ? -9.521 -0.015 -3.734 1.00 95.00 73 VAL A CA 1
ATOM 566 C C . VAL A 1 73 ? -9.866 0.422 -2.320 1.00 95.00 73 VAL A C 1
ATOM 568 O O . VAL A 1 73 ? -8.979 0.643 -1.510 1.00 95.00 73 VAL A O 1
ATOM 571 N N . GLU A 1 74 ? -11.156 0.451 -2.005 1.00 95.69 74 GLU A N 1
ATOM 572 C CA . GLU A 1 74 ? -11.670 0.775 -0.672 1.00 95.69 74 GLU A CA 1
ATOM 573 C C . GLU A 1 74 ? -12.274 -0.487 -0.028 1.00 95.69 74 GLU A C 1
ATOM 575 O O . GLU A 1 74 ? -13.020 -1.244 -0.665 1.00 95.69 74 GLU A O 1
ATOM 580 N N . VAL A 1 75 ? -11.960 -0.730 1.244 1.00 93.38 75 VAL A N 1
ATOM 581 C CA . VAL A 1 75 ? -12.466 -1.843 2.052 1.00 93.38 75 VAL A CA 1
ATOM 582 C C . VAL A 1 75 ? -12.899 -1.305 3.408 1.00 93.38 75 VAL A C 1
ATOM 584 O O . VAL A 1 75 ? -12.075 -0.841 4.181 1.00 93.38 75 VAL A O 1
ATOM 587 N N . ALA A 1 76 ? -14.181 -1.442 3.740 1.00 91.12 76 ALA A N 1
ATOM 588 C CA . ALA A 1 76 ? -14.695 -1.069 5.053 1.00 91.12 76 ALA A CA 1
ATOM 589 C C . ALA A 1 76 ? -15.554 -2.188 5.653 1.00 91.12 76 ALA A C 1
ATOM 591 O O . ALA A 1 76 ? -16.361 -2.814 4.952 1.00 91.12 76 ALA A O 1
ATOM 592 N N . ALA A 1 77 ? -15.402 -2.421 6.956 1.00 87.50 77 ALA A N 1
ATOM 593 C CA . ALA A 1 77 ? -16.262 -3.298 7.740 1.00 87.50 77 ALA A CA 1
ATOM 594 C C . ALA A 1 77 ? -16.646 -2.638 9.068 1.00 87.50 77 ALA A C 1
ATOM 596 O O . ALA A 1 77 ? -15.817 -2.005 9.722 1.00 87.50 77 ALA A O 1
ATOM 597 N N . TRP A 1 78 ? -17.909 -2.833 9.446 1.00 85.12 78 TRP A N 1
ATOM 598 C CA . TRP A 1 78 ? -18.591 -2.192 10.569 1.00 85.12 78 TRP A CA 1
ATOM 599 C C . TRP A 1 78 ? -19.375 -3.221 11.381 1.00 85.12 78 TRP A C 1
ATOM 601 O O . TRP A 1 78 ? -19.814 -4.231 10.771 1.00 85.12 78 TRP A O 1
#

Sequence (78 aa):
MSETTGTEYDVSYEEQTVVADEYGNVFVQTVEVDATAYDFDNDGTVDAYEAEAHAETYAQDSEGNWVYGESDVEVAAW

Foldseek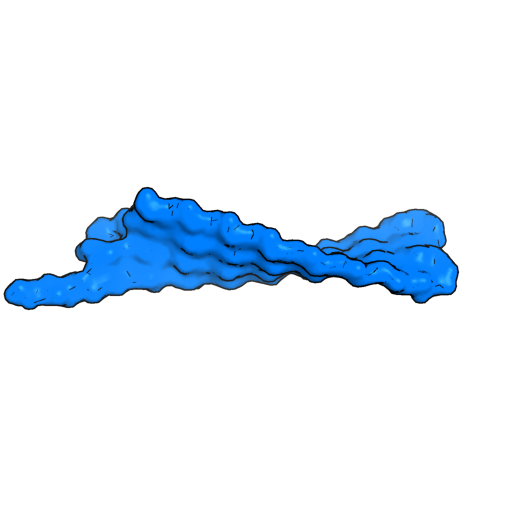 3Di:
DDQPAKDKDKDKDKDWDWDADPLGKIKIKIKIKIKMFIGRNHPPDTPKMKMKMKMKMWIAGSVGDIDIDIDMDIDIDD